Protein AF-A0A5J4QQ53-F1 (afdb_monomer)

Structure (mmCIF, N/CA/C/O backbone):
data_AF-A0A5J4QQ53-F1
#
_entry.id   AF-A0A5J4QQ53-F1
#
loop_
_atom_site.group_PDB
_atom_site.id
_atom_site.type_symbol
_atom_site.label_atom_id
_atom_site.label_alt_id
_atom_site.label_comp_id
_atom_site.label_asym_id
_atom_site.label_entity_id
_atom_site.label_seq_id
_atom_site.pdbx_PDB_ins_code
_atom_site.Cartn_x
_atom_site.Cartn_y
_atom_site.Cartn_z
_atom_site.occupancy
_atom_site.B_iso_or_equiv
_atom_site.auth_seq_id
_atom_site.auth_comp_id
_atom_site.auth_asym_id
_atom_site.auth_atom_id
_atom_site.pdbx_PDB_model_num
ATOM 1 N N . MET A 1 1 ? 14.486 -0.052 -6.760 1.00 82.31 1 MET A N 1
ATOM 2 C CA . MET A 1 1 ? 13.445 -0.156 -5.718 1.00 82.31 1 MET A CA 1
ATOM 3 C C . MET A 1 1 ? 13.627 -1.424 -4.876 1.00 82.31 1 MET A C 1
ATOM 5 O O . MET A 1 1 ? 13.988 -2.456 -5.431 1.00 82.31 1 MET A O 1
ATOM 9 N N . ASN A 1 2 ? 13.372 -1.371 -3.565 1.00 87.12 2 ASN A N 1
ATOM 10 C CA . ASN A 1 2 ? 13.271 -2.542 -2.683 1.00 87.12 2 ASN A CA 1
ATOM 11 C C . ASN A 1 2 ? 12.094 -3.445 -3.094 1.00 87.12 2 ASN A C 1
ATOM 13 O O . ASN A 1 2 ? 11.133 -2.980 -3.704 1.00 87.12 2 ASN A O 1
ATOM 17 N N . LYS A 1 3 ? 12.136 -4.734 -2.731 1.00 88.88 3 LYS A N 1
ATOM 18 C CA . LYS A 1 3 ? 11.062 -5.695 -3.064 1.00 88.88 3 LYS A CA 1
ATOM 19 C C . LYS A 1 3 ? 9.784 -5.498 -2.242 1.00 88.88 3 LYS A C 1
ATOM 21 O O . LYS A 1 3 ? 8.699 -5.863 -2.692 1.00 88.88 3 LYS A O 1
ATOM 26 N N . SER A 1 4 ? 9.914 -4.933 -1.045 1.00 92.88 4 SER A N 1
ATOM 27 C CA . SER A 1 4 ? 8.822 -4.735 -0.093 1.00 92.88 4 SER A CA 1
ATOM 28 C C . SER A 1 4 ? 9.111 -3.582 0.876 1.00 92.88 4 SER A C 1
ATOM 30 O O . SER A 1 4 ? 10.240 -3.089 0.941 1.00 92.88 4 SER A O 1
ATOM 32 N N . LYS A 1 5 ? 8.094 -3.180 1.643 1.00 93.31 5 LYS A N 1
ATOM 33 C CA . LYS A 1 5 ? 8.152 -2.250 2.783 1.00 93.31 5 LYS A CA 1
ATOM 34 C C . LYS A 1 5 ? 7.326 -2.823 3.940 1.00 93.31 5 LYS A C 1
ATOM 36 O O . LYS A 1 5 ? 6.265 -3.392 3.701 1.00 93.31 5 LYS A O 1
ATOM 41 N N . GLY A 1 6 ? 7.806 -2.656 5.171 1.00 92.38 6 GLY A N 1
ATOM 42 C CA . GLY A 1 6 ? 7.109 -3.100 6.384 1.00 92.38 6 GLY A CA 1
ATOM 43 C C . GLY A 1 6 ? 7.427 -4.538 6.812 1.00 92.38 6 GLY A C 1
ATOM 44 O O . GLY A 1 6 ? 8.301 -5.199 6.247 1.00 92.38 6 GLY A O 1
ATOM 45 N N . ASN A 1 7 ? 6.715 -5.011 7.837 1.00 92.62 7 ASN A N 1
ATOM 46 C CA . ASN A 1 7 ? 6.906 -6.327 8.450 1.00 92.62 7 ASN A CA 1
ATOM 47 C C . ASN A 1 7 ? 5.954 -7.367 7.823 1.00 92.62 7 ASN A C 1
ATOM 49 O O . ASN A 1 7 ? 4.747 -7.169 7.891 1.00 92.62 7 ASN A O 1
ATOM 53 N N . PRO A 1 8 ? 6.432 -8.499 7.273 1.00 93.69 8 PRO A N 1
ATOM 54 C CA . PRO A 1 8 ? 5.553 -9.516 6.683 1.00 93.69 8 PRO A CA 1
ATOM 55 C C . PRO A 1 8 ? 4.582 -10.165 7.685 1.00 93.69 8 PRO A C 1
ATOM 57 O O . PRO A 1 8 ? 3.606 -10.779 7.271 1.00 93.69 8 PRO A O 1
ATOM 60 N N . ASN A 1 9 ? 4.806 -10.027 8.994 1.00 93.81 9 ASN A N 1
ATOM 61 C CA . ASN A 1 9 ? 3.912 -10.567 10.022 1.00 93.81 9 ASN A CA 1
ATOM 62 C C . ASN A 1 9 ? 2.701 -9.670 10.329 1.00 93.81 9 ASN A C 1
ATOM 64 O O . ASN A 1 9 ? 1.913 -10.001 11.218 1.00 93.81 9 ASN A O 1
ATOM 68 N N . THR A 1 10 ? 2.539 -8.528 9.654 1.00 91.50 10 THR A N 1
ATOM 69 C CA . THR A 1 10 ? 1.336 -7.713 9.839 1.00 91.50 10 THR A CA 1
ATOM 70 C C . THR A 1 10 ? 0.099 -8.380 9.236 1.00 91.50 10 THR A C 1
ATO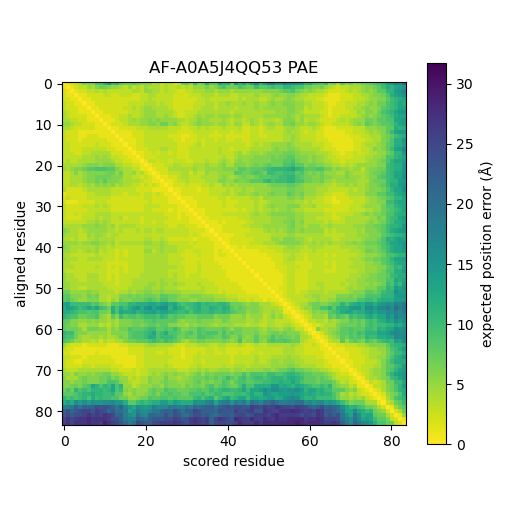M 72 O O . THR A 1 10 ? 0.176 -9.211 8.330 1.00 91.50 10 THR A O 1
ATOM 75 N N . LYS A 1 11 ? -1.076 -8.004 9.754 1.00 89.81 11 LYS A N 1
ATOM 76 C CA . LYS A 1 11 ? -2.366 -8.586 9.349 1.00 89.81 11 LYS A CA 1
ATOM 77 C C . LYS A 1 11 ? 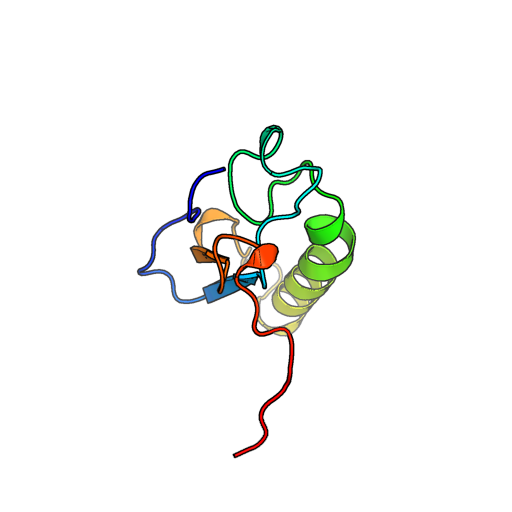-2.891 -8.040 8.023 1.00 89.81 11 LYS A C 1
ATOM 79 O O . LYS A 1 11 ? -3.764 -8.661 7.425 1.00 89.81 11 LYS A O 1
ATOM 84 N N . ILE A 1 12 ? -2.409 -6.875 7.591 1.00 89.38 12 ILE A N 1
ATOM 85 C CA . ILE A 1 12 ? -2.913 -6.191 6.402 1.00 89.38 12 ILE A CA 1
ATOM 86 C C . ILE A 1 12 ? -1.783 -6.057 5.393 1.00 89.38 12 ILE A C 1
ATOM 88 O O . ILE A 1 12 ? -0.730 -5.484 5.672 1.00 89.38 12 ILE A O 1
ATOM 92 N N . TRP A 1 13 ? -2.019 -6.610 4.209 1.00 93.62 13 TRP A N 1
ATOM 93 C CA . TRP A 1 13 ? -1.066 -6.605 3.112 1.00 93.62 13 TRP A CA 1
ATOM 94 C C . TRP A 1 13 ? -1.599 -5.744 1.972 1.00 93.62 13 TRP A C 1
ATOM 96 O O . TRP A 1 13 ? -2.738 -5.909 1.534 1.00 93.62 13 TRP A O 1
ATOM 106 N N . LEU A 1 14 ? -0.758 -4.845 1.470 1.00 92.00 14 LEU A N 1
ATOM 107 C CA . LEU A 1 14 ? -1.034 -4.033 0.294 1.00 92.00 14 LEU A CA 1
ATOM 108 C C . LEU A 1 14 ? -0.206 -4.569 -0.873 1.00 92.00 14 LEU A C 1
ATOM 110 O O . LEU A 1 14 ? 1.023 -4.458 -0.892 1.00 92.00 14 LEU A O 1
ATOM 114 N N . ILE A 1 15 ? -0.888 -5.186 -1.836 1.00 93.06 15 ILE A N 1
ATOM 115 C CA . ILE A 1 15 ? -0.241 -5.855 -2.965 1.00 93.06 15 ILE A CA 1
ATOM 116 C C . ILE A 1 15 ? -0.437 -5.036 -4.233 1.00 93.06 15 ILE A C 1
ATOM 118 O O . ILE A 1 15 ? -1.546 -4.907 -4.751 1.00 93.06 15 ILE A O 1
ATOM 122 N N . GLY A 1 16 ? 0.665 -4.477 -4.724 1.00 90.31 16 GLY A N 1
ATOM 123 C CA . GLY A 1 16 ? 0.748 -3.902 -6.058 1.00 90.31 16 GLY A CA 1
ATOM 124 C C . GLY A 1 16 ? 0.940 -4.984 -7.114 1.00 90.31 16 GLY A C 1
ATOM 125 O O . GLY A 1 16 ? 1.404 -6.084 -6.829 1.00 90.31 16 GLY A O 1
ATOM 126 N N . ASP A 1 17 ? 0.614 -4.662 -8.358 1.00 90.31 17 ASP A N 1
ATOM 127 C CA . ASP A 1 17 ? 0.814 -5.576 -9.481 1.00 90.31 17 ASP A CA 1
ATOM 128 C C . ASP A 1 17 ? 2.312 -5.703 -9.829 1.00 90.31 17 ASP A C 1
ATOM 130 O O . ASP A 1 17 ? 2.918 -6.763 -9.661 1.00 90.31 17 ASP A O 1
ATOM 134 N N . SER A 1 18 ? 2.953 -4.593 -10.216 1.00 89.94 18 SER A N 1
ATOM 135 C CA . SER A 1 18 ? 4.389 -4.551 -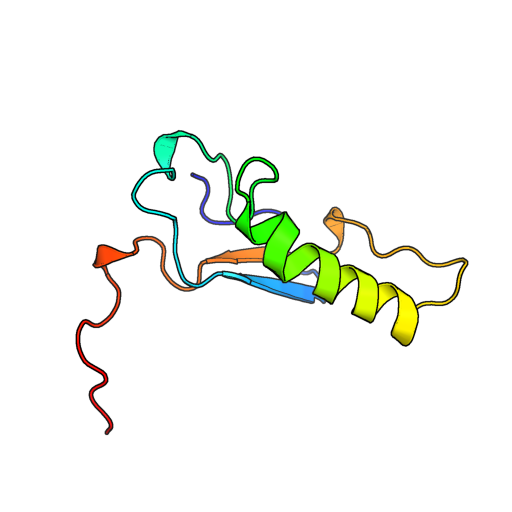10.514 1.00 89.94 18 SER A CA 1
ATOM 136 C C . SER A 1 18 ? 5.030 -3.189 -10.277 1.00 89.94 18 SER A C 1
ATOM 138 O O . SER A 1 18 ? 4.338 -2.182 -10.128 1.00 89.94 18 SER A O 1
ATOM 140 N N . ALA A 1 19 ? 6.365 -3.139 -10.325 1.00 88.50 19 ALA A N 1
ATOM 141 C CA . ALA A 1 19 ? 7.087 -1.871 -10.346 1.00 88.50 19 ALA A CA 1
ATOM 142 C C . ALA A 1 19 ? 6.752 -1.057 -11.619 1.00 88.50 19 ALA A C 1
ATOM 144 O O . ALA A 1 19 ? 6.563 -1.651 -12.689 1.00 88.50 19 ALA A O 1
ATOM 145 N N . PRO A 1 20 ? 6.665 0.283 -11.526 1.00 87.12 20 PRO A N 1
ATOM 146 C CA . PRO A 1 20 ? 6.438 1.149 -12.681 1.00 87.12 20 PRO A CA 1
ATOM 147 C C . PRO A 1 20 ? 7.715 1.296 -13.519 1.00 87.12 20 PRO A C 1
ATOM 149 O O . PRO A 1 20 ? 8.711 1.817 -13.029 1.00 87.12 20 PRO A O 1
ATOM 152 N N . GLU A 1 21 ? 7.676 0.927 -14.803 1.00 85.81 21 GLU A N 1
ATOM 153 C CA . GLU A 1 21 ? 8.871 0.898 -15.674 1.00 85.81 21 GLU A CA 1
ATOM 154 C C . GLU A 1 21 ? 9.634 2.230 -15.731 1.00 85.81 21 GLU A C 1
ATOM 156 O O . GLU A 1 21 ? 10.861 2.253 -15.714 1.00 85.81 21 GLU A O 1
ATOM 161 N N . LYS A 1 22 ? 8.907 3.353 -15.786 1.00 85.62 22 LYS A N 1
ATOM 162 C CA . LYS A 1 22 ? 9.506 4.690 -15.927 1.00 85.62 22 LYS A CA 1
ATOM 163 C C . LYS A 1 22 ? 10.011 5.289 -14.612 1.00 85.62 22 LYS A C 1
ATOM 165 O O . LYS A 1 22 ? 10.843 6.180 -14.665 1.00 85.62 22 LYS A O 1
ATOM 170 N N . TRP A 1 23 ? 9.501 4.827 -13.470 1.00 83.25 23 TRP A N 1
ATOM 171 C CA . TRP A 1 23 ? 9.752 5.433 -12.153 1.00 83.25 23 TRP A CA 1
ATOM 172 C C . TRP A 1 23 ? 10.545 4.506 -11.222 1.00 83.25 23 TRP A C 1
ATOM 174 O O . 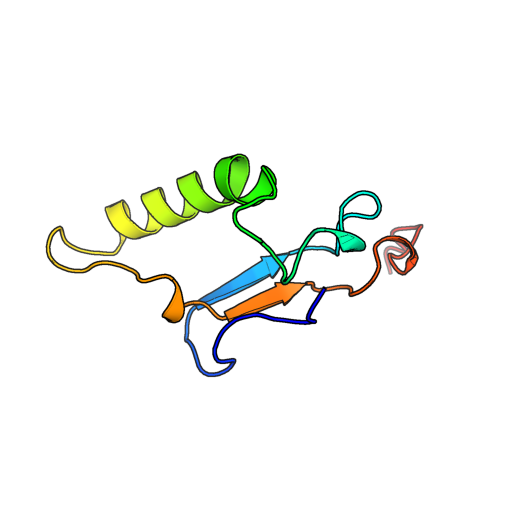TRP A 1 23 ? 10.972 4.927 -10.156 1.00 83.25 23 TRP A O 1
ATOM 184 N N . GLU A 1 24 ? 10.785 3.246 -11.599 1.00 83.12 24 GLU A N 1
ATOM 185 C CA . GLU A 1 24 ? 11.422 2.230 -10.744 1.00 83.12 24 GLU A CA 1
ATOM 186 C C . GLU A 1 24 ? 12.768 2.669 -10.137 1.00 83.12 24 GLU A C 1
ATOM 188 O O . GLU A 1 24 ? 13.113 2.259 -9.024 1.00 83.12 24 GLU A O 1
ATOM 193 N N . LYS A 1 25 ? 13.532 3.494 -10.864 1.00 86.62 25 LYS A N 1
ATOM 194 C CA . LYS A 1 25 ? 14.825 4.024 -10.407 1.00 86.62 25 LYS A CA 1
ATOM 195 C C . LYS A 1 25 ? 14.681 5.153 -9.390 1.00 86.62 25 LYS A C 1
ATOM 197 O O . LYS A 1 25 ? 15.560 5.312 -8.551 1.00 86.62 25 LYS A O 1
ATOM 202 N N . ASP A 1 26 ? 13.579 5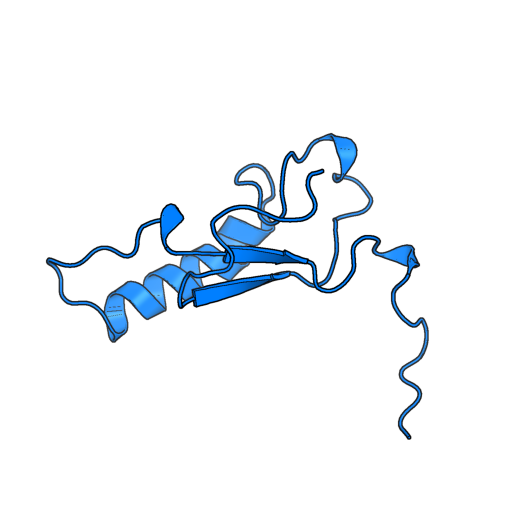.888 -9.452 1.00 89.94 26 ASP A N 1
ATOM 203 C CA . ASP A 1 26 ? 13.322 7.037 -8.589 1.00 89.94 26 ASP A CA 1
ATOM 204 C C . ASP A 1 26 ? 12.636 6.616 -7.286 1.00 89.94 26 ASP A C 1
ATOM 206 O O . ASP A 1 26 ? 12.784 7.288 -6.266 1.00 89.94 26 ASP A O 1
ATOM 210 N N . LEU A 1 27 ? 11.925 5.482 -7.288 1.00 90.69 27 LEU A N 1
ATOM 211 C CA . LEU A 1 27 ? 11.196 4.961 -6.131 1.00 90.69 27 LEU A CA 1
ATOM 212 C C . LEU A 1 27 ? 12.055 4.029 -5.261 1.00 90.69 27 LEU A C 1
ATOM 214 O O . LEU A 1 27 ? 12.792 3.164 -5.749 1.00 90.69 27 LEU A O 1
ATOM 218 N N . THR A 1 28 ? 11.923 4.155 -3.942 1.00 92.31 28 THR A N 1
ATOM 219 C CA . THR A 1 28 ? 12.681 3.344 -2.976 1.00 92.31 28 THR A CA 1
ATOM 220 C C . THR A 1 28 ? 11.955 2.057 -2.618 1.00 92.31 28 THR A C 1
ATOM 222 O O . THR A 1 28 ? 12.616 1.040 -2.416 1.00 92.31 28 THR A O 1
ATOM 225 N N . HIS A 1 29 ? 10.623 2.038 -2.612 1.00 91.44 29 HIS A N 1
ATOM 226 C CA . HIS A 1 29 ? 9.815 0.852 -2.312 1.00 91.44 29 HIS A CA 1
ATOM 227 C C . HIS A 1 29 ? 8.477 0.847 -3.077 1.00 91.44 29 HIS A C 1
ATOM 229 O O . HIS A 1 29 ? 8.068 1.875 -3.615 1.00 91.44 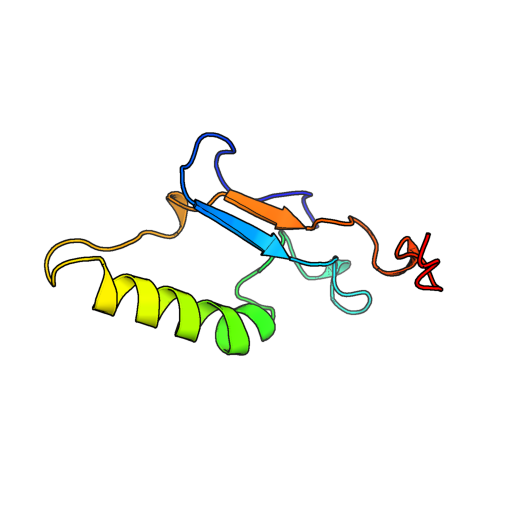29 HIS A O 1
ATOM 235 N N . PRO A 1 30 ? 7.754 -0.288 -3.133 1.00 91.44 30 PRO A N 1
ATOM 236 C CA . PRO A 1 30 ? 6.393 -0.315 -3.657 1.00 91.44 30 PRO A CA 1
ATOM 237 C C . PRO A 1 30 ? 5.497 0.677 -2.906 1.00 91.44 30 PRO A C 1
ATOM 239 O O . PRO A 1 30 ? 5.639 0.849 -1.696 1.00 91.44 30 PRO A O 1
ATOM 242 N N . PHE A 1 31 ? 4.601 1.338 -3.641 1.00 89.38 31 PHE A N 1
ATOM 243 C CA . PHE A 1 31 ? 3.727 2.414 -3.143 1.00 89.38 31 PHE A CA 1
ATOM 244 C C . PHE A 1 31 ? 4.487 3.519 -2.399 1.00 89.38 31 PHE A C 1
ATOM 246 O O . PHE A 1 31 ? 4.059 4.015 -1.365 1.00 89.38 31 PHE A O 1
ATOM 253 N N . ASP A 1 32 ? 5.646 3.891 -2.926 1.00 91.25 32 ASP A N 1
ATOM 254 C CA . ASP A 1 32 ? 6.335 5.119 -2.550 1.00 91.25 32 ASP A CA 1
ATOM 255 C C . ASP A 1 32 ? 5.393 6.329 -2.624 1.00 91.25 32 ASP A C 1
ATOM 257 O O . ASP A 1 32 ? 4.702 6.510 -3.634 1.00 91.25 32 ASP A O 1
ATOM 261 N N . GLU A 1 33 ? 5.373 7.163 -1.580 1.00 89.75 33 GLU A N 1
ATOM 262 C CA . GLU A 1 33 ? 4.536 8.368 -1.519 1.00 89.75 33 GLU A CA 1
ATOM 263 C C . GLU A 1 33 ? 4.797 9.357 -2.664 1.00 89.75 33 GLU A C 1
ATOM 265 O O . GLU A 1 33 ? 3.939 10.184 -2.973 1.00 89.75 33 GLU A O 1
ATOM 270 N N . ARG A 1 34 ? 5.944 9.264 -3.342 1.00 91.06 34 ARG A N 1
ATOM 271 C CA . ARG A 1 34 ? 6.258 10.090 -4.516 1.00 91.06 34 ARG A CA 1
ATOM 272 C C . ARG A 1 34 ? 5.497 9.658 -5.769 1.00 91.06 34 ARG A C 1
ATOM 274 O O . ARG A 1 34 ? 5.415 10.432 -6.721 1.00 91.06 34 ARG A O 1
ATOM 281 N N . HIS A 1 35 ? 4.938 8.446 -5.798 1.00 90.56 35 HIS A N 1
ATOM 282 C CA . HIS A 1 35 ? 4.205 7.935 -6.952 1.00 90.56 35 HIS A CA 1
ATOM 283 C C . HIS A 1 35 ? 2.692 8.191 -6.818 1.00 90.56 35 HIS A C 1
ATOM 285 O O . HIS A 1 35 ? 2.082 7.758 -5.843 1.00 90.56 35 HIS A O 1
ATOM 291 N N . PRO A 1 36 ? 2.016 8.787 -7.820 1.00 89.06 36 PRO A N 1
ATOM 292 C CA . PRO A 1 36 ? 0.622 9.236 -7.697 1.00 89.06 36 PRO A CA 1
ATOM 293 C C . PRO A 1 36 ? -0.396 8.114 -7.440 1.00 89.06 36 PRO A C 1
ATOM 295 O O . PRO A 1 36 ? -1.488 8.369 -6.939 1.00 89.06 36 PRO A O 1
ATOM 298 N N . VAL A 1 37 ? -0.060 6.862 -7.765 1.00 86.94 37 VAL A N 1
ATOM 299 C CA . VAL A 1 37 ? -0.985 5.728 -7.598 1.00 86.94 37 VAL A CA 1
ATOM 300 C C . VAL A 1 37 ? -1.395 5.499 -6.140 1.00 86.94 37 VAL A C 1
ATOM 302 O O . VAL A 1 37 ? -2.524 5.075 -5.897 1.00 86.94 37 VAL A O 1
ATOM 305 N N . ILE A 1 38 ? -0.517 5.794 -5.172 1.00 88.06 38 ILE A N 1
ATOM 306 C CA . ILE A 1 38 ? -0.869 5.649 -3.756 1.00 88.06 38 ILE A CA 1
ATOM 307 C C . ILE A 1 38 ? -1.967 6.643 -3.383 1.00 88.06 38 ILE A C 1
ATOM 309 O O . ILE A 1 38 ? -2.970 6.248 -2.802 1.00 88.06 38 ILE A O 1
ATOM 313 N N . HIS A 1 39 ? -1.847 7.890 -3.834 1.00 88.50 39 HIS A N 1
ATOM 314 C CA . HIS A 1 39 ? -2.807 8.954 -3.543 1.00 88.50 39 HIS A CA 1
ATOM 315 C C . HIS A 1 39 ? -4.132 8.765 -4.271 1.00 88.50 39 HIS A C 1
ATOM 317 O O . HIS A 1 39 ? -5.187 9.039 -3.709 1.00 88.50 39 HIS A O 1
ATOM 323 N N . ASN A 1 40 ? -4.087 8.262 -5.505 1.00 90.31 40 ASN A N 1
ATOM 324 C CA . ASN A 1 40 ? -5.279 8.152 -6.343 1.00 90.31 40 ASN A CA 1
ATOM 325 C C . ASN A 1 40 ? -6.091 6.880 -6.080 1.00 90.31 40 ASN A C 1
ATOM 327 O O . ASN A 1 40 ? -7.299 6.879 -6.302 1.00 90.31 40 ASN A O 1
ATOM 331 N N . ILE A 1 41 ? -5.446 5.795 -5.642 1.00 88.75 41 ILE A N 1
ATOM 332 C CA . ILE A 1 41 ? -6.106 4.495 -5.447 1.00 88.75 41 ILE A CA 1
ATOM 333 C C . ILE A 1 41 ? -6.127 4.111 -3.971 1.00 88.75 41 ILE A C 1
ATOM 335 O O . ILE A 1 41 ? -7.190 3.839 -3.416 1.00 88.75 41 ILE A O 1
ATOM 339 N N . TRP A 1 42 ? -4.970 4.102 -3.314 1.00 88.94 42 TRP A N 1
ATOM 340 C CA . TRP A 1 42 ? -4.845 3.515 -1.981 1.00 88.94 42 TRP A CA 1
ATOM 341 C C . TRP A 1 42 ? -5.301 4.443 -0.866 1.00 88.94 42 TRP A C 1
ATOM 343 O O . TRP A 1 42 ? -5.999 3.979 0.031 1.00 88.94 42 TRP A O 1
ATOM 353 N N . THR A 1 43 ? -5.007 5.741 -0.935 1.00 90.38 43 THR A N 1
ATOM 354 C CA . THR A 1 43 ? -5.449 6.711 0.075 1.00 90.38 43 THR A CA 1
ATOM 355 C C . THR A 1 43 ? -6.976 6.710 0.245 1.00 90.38 43 THR A C 1
ATOM 357 O O . THR A 1 43 ? -7.426 6.574 1.383 1.00 90.38 43 THR A O 1
ATOM 360 N N . PRO A 1 44 ? -7.809 6.749 -0.820 1.00 92.81 44 PRO A N 1
ATOM 361 C CA . PRO A 1 44 ? -9.263 6.646 -0.674 1.00 92.81 44 PRO A CA 1
ATOM 362 C C . PRO A 1 44 ? -9.738 5.318 -0.071 1.00 92.81 44 PRO A C 1
ATOM 364 O O . PRO A 1 44 ? -10.677 5.304 0.725 1.00 92.81 44 PRO A O 1
ATOM 367 N N . ILE A 1 45 ? -9.103 4.198 -0.435 1.00 91.06 45 ILE A N 1
ATOM 368 C CA . ILE A 1 45 ? -9.458 2.868 0.084 1.00 91.06 45 ILE A CA 1
ATOM 369 C C . ILE A 1 45 ? -9.112 2.769 1.572 1.00 91.06 45 ILE A C 1
ATOM 371 O O . ILE A 1 45 ? -9.971 2.396 2.369 1.00 91.06 45 ILE A O 1
ATOM 375 N N . ILE A 1 46 ? -7.891 3.149 1.956 1.00 90.44 46 ILE A N 1
ATOM 376 C CA . ILE A 1 46 ? -7.425 3.154 3.349 1.00 90.44 46 ILE A CA 1
ATOM 377 C C . ILE A 1 46 ? -8.301 4.086 4.186 1.00 90.44 46 ILE A C 1
ATOM 379 O O . ILE A 1 46 ? -8.756 3.693 5.257 1.00 90.44 46 ILE A O 1
ATOM 383 N N . TYR A 1 47 ? -8.629 5.274 3.671 1.00 91.00 47 TYR A N 1
ATOM 384 C CA . TYR A 1 47 ? -9.540 6.202 4.339 1.00 91.00 47 TYR A CA 1
ATOM 385 C C . TYR A 1 47 ? -10.929 5.588 4.564 1.00 91.00 47 TYR A C 1
ATOM 387 O O . TYR A 1 47 ? -11.531 5.750 5.626 1.00 91.00 47 TYR A O 1
ATOM 395 N N . LYS A 1 48 ? -11.443 4.835 3.587 1.00 92.81 48 LYS A N 1
ATOM 396 C CA . LYS A 1 48 ? -12.733 4.154 3.719 1.00 92.81 48 LYS A CA 1
ATOM 397 C C . LYS A 1 48 ? -12.678 3.000 4.723 1.00 92.81 48 LYS A C 1
ATOM 399 O O . LYS A 1 48 ? -13.619 2.852 5.494 1.00 92.81 48 LYS A O 1
ATOM 404 N N . ILE A 1 49 ? -11.590 2.230 4.758 1.00 89.81 49 ILE A N 1
ATOM 405 C CA . ILE A 1 49 ? -11.351 1.190 5.773 1.00 89.81 49 ILE A CA 1
ATOM 406 C C . ILE A 1 49 ? -11.307 1.814 7.171 1.00 89.81 49 ILE A C 1
ATOM 408 O O . ILE A 1 49 ? -12.033 1.369 8.057 1.00 89.81 49 ILE A O 1
ATOM 412 N N . GLN A 1 50 ? -10.520 2.879 7.341 1.00 90.50 50 GLN A N 1
ATOM 413 C CA . GLN A 1 50 ? -10.420 3.650 8.578 1.00 90.50 50 GLN A CA 1
ATOM 414 C C . GLN A 1 50 ? -11.805 4.096 9.057 1.00 90.50 50 GLN A C 1
ATOM 416 O O . GLN A 1 50 ? -12.166 3.851 10.199 1.00 90.50 50 GLN A O 1
ATOM 421 N N . LYS A 1 51 ? -12.613 4.688 8.172 1.00 91.50 51 LYS A N 1
ATOM 422 C CA . LYS A 1 51 ? -13.946 5.194 8.523 1.00 91.50 51 LYS A CA 1
ATOM 423 C C . LYS A 1 51 ? -14.970 4.095 8.837 1.00 91.50 51 LYS A C 1
ATOM 425 O O . LYS A 1 51 ? -15.903 4.346 9.591 1.00 91.50 51 LYS A O 1
ATOM 430 N N . LEU A 1 52 ? -14.871 2.929 8.196 1.00 90.94 52 LEU A N 1
ATOM 431 C CA . LEU A 1 52 ? -15.880 1.868 8.315 1.00 90.94 52 LEU A CA 1
ATOM 432 C C . LEU A 1 52 ? -15.585 0.861 9.427 1.00 90.94 52 LEU A C 1
ATOM 434 O O . LEU A 1 52 ? -16.525 0.290 9.972 1.00 90.94 52 LEU A O 1
ATOM 438 N N . ILE A 1 53 ? -14.310 0.594 9.712 1.00 89.44 53 ILE A N 1
ATOM 439 C CA . ILE A 1 53 ? -13.897 -0.485 10.620 1.00 89.44 53 ILE A CA 1
ATOM 440 C C . ILE A 1 53 ? -13.412 0.061 11.962 1.00 89.44 53 ILE A C 1
ATOM 442 O O . ILE A 1 53 ? -13.629 -0.576 12.991 1.00 89.44 53 ILE A O 1
ATOM 446 N N . TYR A 1 54 ? -12.757 1.219 11.960 1.00 86.88 54 TYR A N 1
ATOM 447 C CA . TYR A 1 54 ? -12.129 1.778 13.149 1.00 86.88 54 TYR A CA 1
ATOM 448 C C . TYR A 1 54 ? -12.991 2.900 13.727 1.00 86.88 54 TYR A C 1
ATOM 450 O O . TYR A 1 54 ? -13.658 3.637 13.001 1.00 86.88 54 TYR A O 1
ATOM 458 N N . ASP A 1 55 ? -12.990 3.013 15.053 1.00 83.94 55 ASP A N 1
ATOM 459 C CA . ASP A 1 55 ? -13.616 4.143 15.730 1.00 83.94 55 ASP A CA 1
ATOM 460 C C . ASP A 1 55 ? -12.766 5.416 15.576 1.00 83.94 55 ASP A C 1
ATOM 462 O O . ASP A 1 55 ? -11.622 5.384 15.124 1.00 83.94 55 ASP A O 1
ATOM 466 N N . GLU A 1 56 ? -13.313 6.564 15.974 1.00 80.69 56 GLU A N 1
ATOM 467 C CA . GLU A 1 56 ? -12.618 7.858 15.874 1.00 80.69 56 GLU A CA 1
ATOM 468 C C . GLU A 1 56 ? -11.350 7.950 16.746 1.00 80.69 56 GLU A C 1
ATOM 470 O O . GLU A 1 56 ? -10.607 8.927 16.654 1.00 80.69 56 GLU A O 1
ATOM 475 N N . LYS A 1 57 ? -11.093 6.956 17.605 1.00 83.44 57 LYS A N 1
ATOM 476 C CA . LYS A 1 57 ? -9.952 6.920 18.529 1.00 83.44 57 LYS A CA 1
ATOM 477 C C . LYS A 1 57 ? -8.831 5.996 18.058 1.00 83.44 57 LYS A C 1
ATOM 479 O O . LYS A 1 57 ? -7.722 6.087 18.580 1.00 83.44 57 LYS A O 1
ATOM 484 N N . SER A 1 58 ? -9.104 5.126 17.094 1.00 86.56 58 SER A N 1
ATOM 485 C CA . SER A 1 58 ? -8.158 4.143 16.578 1.00 86.56 58 SER A CA 1
ATOM 486 C C . SER A 1 58 ? -7.687 4.580 15.203 1.00 86.56 58 SER A C 1
ATOM 488 O O . SER A 1 58 ? -8.507 4.806 14.325 1.00 86.56 58 SER A O 1
ATOM 490 N N . ILE A 1 59 ? -6.377 4.688 14.990 1.00 85.12 59 ILE A N 1
ATOM 491 C CA . ILE A 1 59 ? -5.805 5.084 13.698 1.00 85.12 59 ILE A CA 1
ATOM 492 C C . ILE A 1 59 ? -5.030 3.907 13.131 1.00 85.12 59 ILE A C 1
ATOM 494 O O . ILE A 1 59 ? -4.191 3.324 13.813 1.00 85.12 59 ILE A O 1
ATOM 498 N N . LEU A 1 60 ? -5.295 3.591 11.872 1.00 85.50 60 LEU A N 1
ATOM 499 C CA . LEU A 1 60 ? -4.504 2.651 11.102 1.00 85.50 60 LEU A CA 1
ATOM 500 C C . LEU A 1 60 ? -3.201 3.333 10.660 1.00 85.50 60 LEU A C 1
ATOM 502 O O . LEU A 1 60 ? -3.231 4.281 9.869 1.00 85.50 60 LEU A O 1
ATOM 506 N N . ILE A 1 61 ? -2.061 2.885 11.188 1.00 82.62 61 ILE A N 1
ATOM 507 C CA . ILE A 1 61 ? -0.753 3.497 10.911 1.00 82.62 61 ILE A CA 1
ATOM 508 C C . ILE A 1 61 ? -0.049 2.801 9.744 1.00 82.62 61 ILE A C 1
ATOM 510 O O . ILE A 1 61 ? -0.261 1.622 9.477 1.00 82.62 61 ILE A O 1
ATOM 514 N N . SER A 1 62 ? 0.820 3.528 9.033 1.00 72.69 62 SER A N 1
ATOM 515 C CA . SER A 1 62 ? 1.534 2.998 7.860 1.00 72.69 62 SER A CA 1
ATOM 516 C C . SER A 1 62 ? 2.355 1.739 8.152 1.00 7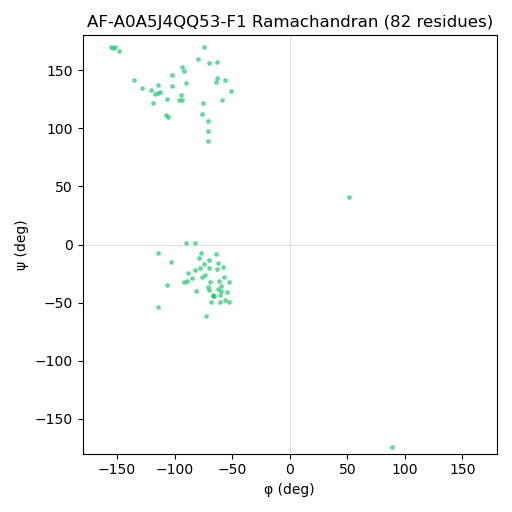2.69 62 SER A C 1
ATOM 518 O O . SER A 1 62 ? 2.564 0.913 7.264 1.00 72.69 62 SER A O 1
ATOM 520 N N . ASP A 1 63 ? 2.815 1.599 9.391 1.00 79.25 63 ASP A N 1
ATOM 521 C CA . ASP A 1 63 ? 3.671 0.499 9.830 1.00 79.25 63 ASP A CA 1
ATOM 522 C C . ASP A 1 63 ? 2.879 -0.793 10.093 1.00 79.25 63 ASP A C 1
ATOM 524 O O . ASP A 1 63 ? 3.469 -1.872 10.174 1.00 79.25 63 ASP A O 1
ATOM 528 N N . ASP A 1 64 ? 1.543 -0.708 10.128 1.00 83.50 64 ASP A N 1
ATOM 529 C CA . ASP A 1 64 ? 0.645 -1.866 10.198 1.00 83.50 64 ASP A CA 1
ATOM 530 C C . ASP A 1 64 ? 0.500 -2.582 8.849 1.00 83.50 64 ASP A C 1
ATOM 532 O O . ASP A 1 64 ? -0.107 -3.655 8.772 1.00 83.50 64 ASP A O 1
ATOM 536 N N . PHE A 1 65 ? 1.052 -2.020 7.772 1.00 91.44 65 PHE A N 1
ATOM 537 C CA . PHE A 1 65 ? 0.968 -2.606 6.442 1.00 91.44 65 PHE A CA 1
ATOM 538 C C . PHE A 1 65 ? 2.262 -3.301 6.043 1.00 91.44 65 PHE A C 1
ATOM 540 O O . PHE A 1 65 ? 3.362 -2.758 6.156 1.00 91.44 65 PHE A O 1
ATOM 547 N N . PHE A 1 66 ? 2.112 -4.482 5.455 1.00 95.12 66 PHE A N 1
ATOM 548 C CA . PHE A 1 66 ? 3.155 -5.054 4.619 1.00 95.12 66 PHE A CA 1
ATOM 549 C C . PHE A 1 66 ? 2.860 -4.731 3.159 1.00 95.12 66 PHE A C 1
ATOM 551 O O . PHE A 1 66 ? 1.787 -5.053 2.652 1.00 95.12 66 PHE A O 1
ATOM 558 N N . ILE A 1 67 ? 3.802 -4.097 2.468 1.00 94.00 67 ILE A N 1
ATOM 559 C CA . ILE A 1 67 ? 3.621 -3.645 1.088 1.00 94.00 67 ILE A CA 1
ATOM 560 C C . ILE A 1 67 ? 4.610 -4.369 0.188 1.00 94.00 67 ILE A C 1
ATOM 562 O O . ILE A 1 67 ? 5.813 -4.368 0.453 1.00 94.00 67 ILE A O 1
ATOM 566 N N . ARG A 1 68 ? 4.130 -4.948 -0.913 1.00 94.31 68 ARG A N 1
ATOM 567 C CA . ARG A 1 68 ? 4.990 -5.515 -1.961 1.00 94.31 68 ARG A CA 1
ATOM 568 C C . ARG A 1 68 ? 4.300 -5.517 -3.316 1.00 94.31 68 ARG A C 1
ATOM 570 O O . ARG A 1 68 ? 3.089 -5.349 -3.402 1.00 94.31 68 ARG A O 1
ATOM 577 N N . ASN A 1 69 ? 5.068 -5.790 -4.364 1.00 92.56 69 ASN A N 1
ATOM 578 C CA . ASN A 1 69 ? 4.493 -6.150 -5.655 1.00 92.56 69 ASN A CA 1
ATOM 579 C C . ASN A 1 69 ? 4.336 -7.672 -5.782 1.00 92.56 69 ASN A C 1
ATOM 581 O O . ASN A 1 69 ? 5.128 -8.444 -5.222 1.00 92.56 69 ASN A O 1
ATOM 585 N N . ALA A 1 70 ? 3.317 -8.092 -6.530 1.00 91.94 70 ALA A N 1
ATOM 586 C CA . ALA A 1 70 ? 3.120 -9.474 -6.946 1.00 91.94 70 ALA A CA 1
ATOM 587 C C . ALA A 1 70 ? 4.237 -9.903 -7.905 1.00 91.94 70 ALA A C 1
ATOM 589 O O . ALA A 1 70 ? 4.825 -10.971 -7.736 1.00 91.94 70 ALA A O 1
ATOM 590 N N . VAL A 1 71 ? 4.586 -9.027 -8.850 1.00 89.25 71 VAL A N 1
ATOM 591 C CA . VAL A 1 71 ? 5.647 -9.239 -9.834 1.00 89.25 71 VAL A CA 1
ATOM 592 C C . VAL A 1 71 ? 6.706 -8.146 -9.699 1.00 89.25 71 VAL A C 1
ATOM 594 O O . VAL A 1 71 ? 6.392 -6.961 -9.633 1.00 89.25 71 VAL A O 1
ATOM 597 N N . GLU A 1 72 ? 7.987 -8.517 -9.670 1.00 82.00 72 GLU A N 1
ATOM 598 C CA . GLU A 1 72 ? 9.068 -7.531 -9.505 1.00 82.00 72 GLU A CA 1
ATOM 599 C C . GLU A 1 72 ? 9.170 -6.590 -10.710 1.00 82.00 72 GLU A C 1
ATOM 601 O O . GLU A 1 72 ? 9.242 -5.375 -10.539 1.00 82.00 72 GLU A O 1
ATOM 606 N N . LYS A 1 73 ? 9.102 -7.139 -11.928 1.00 81.12 73 LYS A N 1
ATOM 607 C CA . LYS A 1 73 ? 9.230 -6.382 -13.176 1.00 81.12 73 LYS A CA 1
ATOM 608 C C . LYS A 1 73 ? 7.933 -6.410 -13.972 1.00 81.12 73 LYS A C 1
ATOM 610 O O . LYS A 1 73 ? 7.323 -7.458 -14.155 1.00 81.12 73 LYS A O 1
ATOM 615 N N . ALA A 1 74 ? 7.539 -5.269 -14.526 1.00 80.50 74 ALA A N 1
ATOM 616 C CA . ALA A 1 74 ? 6.371 -5.214 -15.404 1.00 80.50 74 ALA A CA 1
ATOM 617 C C . ALA A 1 74 ? 6.533 -6.122 -16.639 1.00 80.50 74 ALA A C 1
ATOM 619 O O . ALA A 1 74 ? 5.587 -6.791 -17.045 1.00 80.50 74 ALA A O 1
ATOM 620 N N . CYS A 1 75 ? 7.751 -6.227 -17.179 1.00 78.69 75 CYS A N 1
ATOM 621 C CA . CYS A 1 75 ? 8.044 -7.034 -18.363 1.00 78.69 75 CYS A CA 1
ATOM 622 C C . CYS A 1 75 ? 7.964 -8.555 -18.148 1.00 78.69 75 CYS A C 1
ATOM 624 O O . CYS A 1 75 ? 7.936 -9.295 -19.130 1.00 78.69 75 CYS A O 1
ATOM 626 N N . THR A 1 76 ? 7.918 -9.030 -16.897 1.00 78.81 76 THR A N 1
ATOM 627 C CA . THR A 1 76 ? 7.742 -10.458 -16.577 1.00 78.81 76 THR A CA 1
ATOM 628 C C . THR A 1 76 ? 6.277 -10.853 -16.425 1.00 78.81 76 THR A C 1
ATOM 630 O O . THR A 1 76 ? 5.987 -12.010 -16.132 1.00 78.81 76 THR A O 1
ATOM 633 N N . LYS A 1 77 ? 5.341 -9.916 -16.620 1.00 75.88 77 LYS A N 1
ATOM 634 C CA . LYS A 1 77 ? 3.919 -10.250 -16.661 1.00 75.88 77 LYS A CA 1
ATOM 635 C C . LYS A 1 77 ? 3.627 -11.163 -17.855 1.00 75.88 77 LYS A C 1
ATOM 637 O O . LYS A 1 77 ? 4.165 -10.930 -18.944 1.00 75.88 77 LYS A O 1
ATOM 642 N N . PRO A 1 78 ? 2.767 -12.180 -17.685 1.00 76.50 78 PRO A N 1
ATOM 643 C CA . PRO A 1 78 ? 2.322 -12.992 -18.805 1.00 76.50 78 PRO A CA 1
ATOM 644 C C . PRO A 1 78 ? 1.643 -12.087 -19.839 1.00 76.50 78 PRO A C 1
ATOM 646 O O . PRO A 1 78 ? 0.718 -11.343 -19.524 1.00 76.50 78 PRO A O 1
ATOM 649 N N . LYS A 1 79 ? 2.132 -12.124 -21.083 1.00 73.06 79 LYS A N 1
ATOM 650 C CA . LYS A 1 79 ? 1.606 -11.288 -22.177 1.00 73.06 79 LYS A CA 1
ATOM 651 C C . LYS A 1 79 ? 0.209 -11.723 -22.632 1.00 73.06 79 LYS A C 1
ATOM 653 O O . LYS A 1 79 ? -0.503 -10.925 -23.227 1.00 73.06 79 LYS A O 1
ATOM 658 N N . ASN A 1 80 ? -0.168 -12.964 -22.323 1.00 68.06 80 ASN A N 1
ATOM 659 C CA . ASN A 1 80 ? -1.443 -13.570 -22.676 1.00 68.06 80 ASN A CA 1
ATOM 660 C C . ASN A 1 80 ? -2.092 -14.171 -21.425 1.00 68.06 80 ASN A C 1
ATOM 662 O O . ASN A 1 80 ? -1.441 -14.909 -20.685 1.00 68.06 80 ASN A O 1
ATOM 666 N N . ASN A 1 81 ? -3.389 -13.918 -21.241 1.00 59.81 81 ASN A N 1
ATOM 667 C CA . ASN A 1 81 ? -4.227 -14.724 -20.359 1.00 59.81 81 ASN A CA 1
ATOM 668 C C . ASN A 1 81 ? -4.419 -16.086 -21.030 1.00 59.81 81 ASN A C 1
ATOM 670 O O . ASN A 1 81 ? -5.352 -16.261 -21.814 1.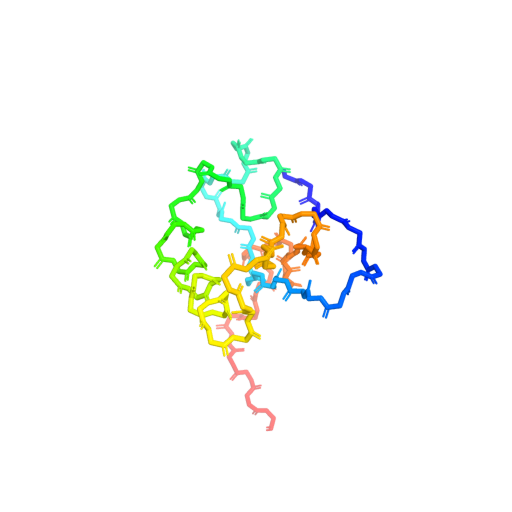00 59.81 81 ASN A O 1
ATOM 674 N N . ILE A 1 82 ? -3.524 -17.036 -20.770 1.00 58.19 82 ILE A N 1
ATOM 675 C CA . ILE A 1 82 ? -3.826 -18.436 -21.057 1.00 58.19 82 ILE A CA 1
ATOM 676 C C . ILE A 1 82 ? -4.877 -18.822 -20.018 1.00 58.19 82 ILE A C 1
ATOM 678 O O . ILE A 1 82 ? -4.565 -19.023 -18.849 1.00 58.19 82 ILE A O 1
ATOM 682 N N . LYS A 1 83 ? -6.146 -18.778 -20.428 1.00 55.72 83 LYS A N 1
ATOM 683 C CA . LYS A 1 83 ? -7.223 -19.422 -19.684 1.00 55.7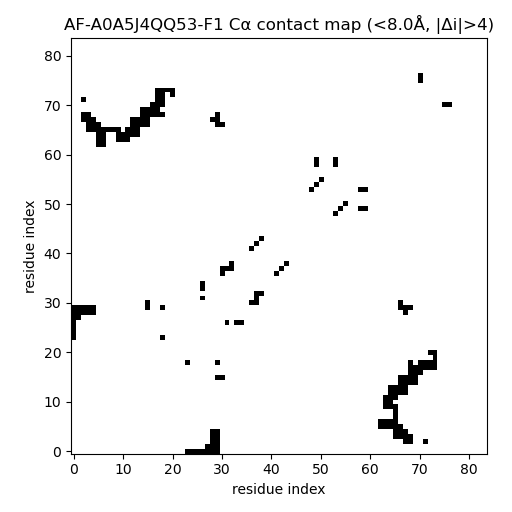2 83 LYS A CA 1
ATOM 684 C C . LYS A 1 83 ? -7.024 -20.921 -19.884 1.00 55.72 83 LYS A C 1
ATOM 686 O O . LYS A 1 83 ? -7.223 -21.395 -21.001 1.00 55.72 83 LYS A O 1
ATOM 691 N N . GLU A 1 84 ? -6.550 -21.602 -18.847 1.00 51.53 84 GLU A N 1
ATOM 692 C CA . GLU A 1 84 ? -6.739 -23.050 -18.709 1.00 51.53 84 GLU A CA 1
ATOM 693 C C . GLU A 1 84 ? -8.213 -23.362 -18.430 1.00 51.53 84 GLU A C 1
ATOM 695 O O . GLU A 1 84 ? -8.873 -22.540 -17.744 1.00 51.53 84 GLU A O 1
#

Foldseek 3Di:
DDQKDADPPAPAEAEAAEDDPVCNVVAPAPLGVVDCCCVPPVVVVLVVCCVPPHDPVDDDDPNSYIYGYPDHHPVPPDPDPPDD

Solvent-accessible surface area (backbone atoms only — not comparable to full-atom values): 5214 Å² total; per-residue (Å²): 86,47,77,47,41,68,48,86,87,43,91,40,75,48,75,43,65,45,46,52,89,92,47,35,87,80,34,66,31,55,78,31,88,90,42,67,63,36,66,75,53,46,46,60,50,52,52,49,48,44,68,74,77,39,58,101,86,57,77,88,55,81,76,52,33,19,28,26,44,79,33,78,48,56,88,74,53,77,92,62,88,78,79,127

Nearest PDB structures (foldseek):
  1wyw-assembly1_A  TM=5.016E-01  e=2.648E+00  Homo sapiens
  3l8i-assembly3_C-2  TM=4.716E-01  e=7.315E+00  Homo sapiens
  7t3c-assembly1_A  TM=5.122E-01  e=8.963E+00  Homo sapiens

Secondary structure (DSSP, 8-state):
--SEES-TTSSEEEEEEE--TTTTTT-SSTT-TTSHHIIIIIHHHHHHHHHHHS-TT----GGGEEEEEEES-GGGS-SS----

pLDDT: mean 86.25, std 8.6, range [51.53, 95.12]

Radius of gyration: 14.73 Å; Cα contacts (8 Å, |Δi|>4): 107; chains: 1; bounding box: 31×33×41 Å

Sequence (84 aa):
MNKSKGNPNTKIWLIGDSAPEKWEKDLTHPFDERHPVIHNIWTPIIYKIQKLIYDEKSILISDDFFIRNAVEKACTKPKNNIKE

Mean predicted aligned error: 5.96 Å

Organism: NCBI:txid433724